Protein AF-A0A419QL67-F1 (afdb_monomer_lite)

Sequence (122 aa):
MAFFIALANFIVIQYRLLIEYIPTLEMFFQNMLMFLLLFLAVYVPLVVVIGWYDYKRFMYPQEATIAMEANPYFRKLTAKEKVVWGYMVSVLEVLEKEAEEKGLDTSKIREAKEKVQKLLKD

pLDDT: mean 82.84, std 9.75, range [61.97, 95.12]

Radius of gyration: 32.64 Å; chains: 1; bounding box: 61×20×80 Å

Foldseek 3Di:
DVVVVVVVVVLVVCCCPPQVVDVVNCVVDVDSVVSVVVCCVVVVVVCVVVVVVCCVPPVVVVVVVVVLCVDPVNPAPDPVRLVVLVVVLVVLVVVLVVCVVVVHDSPVSVVVNVVSVVNNVD

Secondary structure (DSSP, 8-state):
-HHHHHHHHHHHHHHHHHTTT-HHHHHH--SHHHHHHHHHHHHHHHHHHHHHHHIIIIIHHHHHHHHHHHSHHHHS--HHHHHHHHHHHHHHHHHHHHHHHTT---HHHHHHHHHHHHHHH-

Structure (mmCIF, N/CA/C/O backbone):
data_AF-A0A419QL67-F1
#
_entry.id   AF-A0A419QL67-F1
#
loop_
_atom_site.group_PDB
_atom_site.id
_atom_site.type_symbol
_atom_site.label_atom_id
_atom_site.label_alt_id
_atom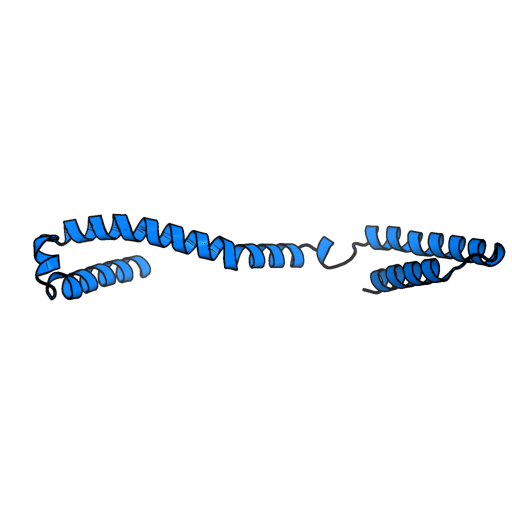_site.label_comp_id
_atom_site.label_asym_id
_atom_site.label_entity_id
_atom_site.label_seq_id
_atom_site.pdbx_PDB_ins_code
_atom_site.Cartn_x
_atom_site.Cartn_y
_atom_site.Cartn_z
_atom_site.occupancy
_atom_site.B_iso_or_equiv
_atom_site.auth_seq_id
_atom_site.auth_comp_id
_atom_site.auth_asym_id
_atom_site.auth_atom_id
_atom_site.pdbx_PDB_model_num
ATOM 1 N N . MET A 1 1 ? -0.804 -9.395 25.039 1.00 72.69 1 MET A N 1
ATOM 2 C CA . MET A 1 1 ? -1.539 -9.079 26.287 1.00 72.69 1 MET A CA 1
ATOM 3 C C . MET A 1 1 ? -2.097 -7.656 26.278 1.00 72.69 1 MET A C 1
ATOM 5 O O . MET A 1 1 ? -3.307 -7.523 26.374 1.00 72.69 1 MET A O 1
ATOM 9 N N . ALA A 1 2 ? -1.275 -6.614 26.079 1.00 87.62 2 ALA A N 1
ATOM 10 C CA . ALA A 1 2 ? -1.724 -5.210 26.120 1.00 87.62 2 ALA A CA 1
ATOM 11 C C . ALA A 1 2 ? -2.905 -4.877 25.182 1.00 87.62 2 ALA A C 1
ATOM 13 O O . ALA A 1 2 ? -3.846 -4.213 25.603 1.00 87.62 2 ALA A O 1
ATOM 14 N N . PHE A 1 3 ? -2.903 -5.400 23.950 1.00 88.31 3 PHE A N 1
ATOM 15 C CA . PHE A 1 3 ? -4.001 -5.207 22.994 1.00 88.31 3 PHE A CA 1
ATOM 16 C C . PHE A 1 3 ? -5.355 -5.702 23.527 1.00 88.31 3 PHE A C 1
ATOM 18 O O . PHE A 1 3 ? -6.335 -4.966 23.502 1.00 88.31 3 PHE A O 1
ATOM 25 N N . PHE A 1 4 ? -5.404 -6.924 24.063 1.00 87.69 4 PHE A N 1
ATOM 26 C CA . PHE A 1 4 ? -6.646 -7.507 24.580 1.00 87.69 4 PHE A CA 1
ATOM 27 C C . PHE A 1 4 ? -7.181 -6.748 25.796 1.00 87.69 4 PHE A C 1
ATOM 29 O O . PHE A 1 4 ? -8.388 -6.577 25.925 1.00 87.69 4 PHE A O 1
ATOM 36 N N . ILE A 1 5 ? -6.288 -6.243 26.653 1.00 92.00 5 ILE A N 1
ATOM 37 C CA . ILE A 1 5 ? -6.664 -5.417 27.808 1.00 92.00 5 ILE A CA 1
ATOM 38 C C . ILE A 1 5 ? -7.245 -4.076 27.340 1.00 92.00 5 ILE A C 1
ATOM 40 O O . ILE A 1 5 ? -8.288 -3.652 27.834 1.00 92.00 5 ILE A O 1
ATOM 44 N N . ALA A 1 6 ? -6.614 -3.424 26.358 1.00 91.62 6 ALA A N 1
ATOM 45 C CA . ALA A 1 6 ? -7.119 -2.179 25.784 1.00 91.62 6 ALA A CA 1
ATOM 46 C C . ALA A 1 6 ? -8.482 -2.373 25.099 1.00 91.62 6 ALA A C 1
ATOM 48 O O . ALA A 1 6 ? -9.385 -1.564 25.296 1.00 91.62 6 ALA A O 1
ATOM 49 N N . LEU A 1 7 ? -8.654 -3.472 24.357 1.00 88.44 7 LEU A N 1
ATOM 50 C CA . LEU A 1 7 ? -9.918 -3.833 23.717 1.00 88.44 7 LEU A CA 1
ATOM 51 C C . LEU A 1 7 ? -11.027 -4.061 24.754 1.00 88.44 7 LEU A C 1
ATOM 53 O O . LEU A 1 7 ? -12.120 -3.518 24.616 1.00 88.44 7 LEU A O 1
ATOM 57 N N . ALA A 1 8 ? -10.745 -4.827 25.811 1.00 89.00 8 ALA A N 1
ATOM 58 C CA . ALA A 1 8 ? -11.708 -5.079 26.878 1.00 89.00 8 ALA A CA 1
ATOM 59 C C . ALA A 1 8 ? -12.131 -3.774 27.570 1.00 89.00 8 ALA A C 1
ATOM 61 O O . ALA A 1 8 ? -13.324 -3.520 27.728 1.00 89.00 8 ALA A O 1
ATOM 62 N N . ASN A 1 9 ? -11.170 -2.906 27.904 1.00 90.25 9 ASN A N 1
ATOM 63 C CA . ASN A 1 9 ? -11.459 -1.596 28.487 1.00 90.25 9 ASN A CA 1
ATOM 64 C C . ASN A 1 9 ? -12.281 -0.711 27.544 1.00 90.25 9 ASN A C 1
ATOM 66 O O . ASN A 1 9 ? -13.231 -0.074 27.990 1.00 90.25 9 ASN A O 1
ATOM 70 N N . PHE A 1 10 ? -11.965 -0.699 26.247 1.00 90.06 10 PHE A N 1
ATOM 71 C CA . PHE A 1 10 ? -12.733 0.041 25.248 1.00 90.06 10 PHE A CA 1
ATOM 72 C C . PHE A 1 10 ? -14.197 -0.411 25.211 1.00 90.06 10 PHE A C 1
ATOM 74 O O . PHE A 1 10 ? -15.091 0.427 25.266 1.00 90.06 10 PHE A O 1
ATOM 81 N N . ILE A 1 11 ? -14.451 -1.722 25.195 1.00 88.00 11 ILE A N 1
ATOM 82 C CA . ILE A 1 11 ? -15.811 -2.277 25.203 1.00 88.00 11 ILE A CA 1
ATOM 83 C C . ILE A 1 11 ? -16.564 -1.864 26.475 1.00 88.00 11 ILE A C 1
ATOM 85 O O . ILE A 1 11 ? -17.715 -1.443 26.394 1.00 88.00 11 ILE A O 1
ATOM 89 N N . VAL A 1 12 ? -15.918 -1.944 27.643 1.00 88.00 12 VAL A N 1
ATOM 90 C CA . VAL A 1 12 ? -16.534 -1.565 28.928 1.00 88.00 12 VAL A CA 1
ATOM 91 C C . VAL A 1 12 ? -16.862 -0.070 28.974 1.00 88.00 12 VAL A C 1
ATOM 93 O O . VAL A 1 12 ? -17.950 0.305 29.409 1.00 88.00 12 VAL A O 1
ATOM 96 N N . ILE A 1 13 ? -15.949 0.782 28.503 1.00 88.31 13 ILE A N 1
ATOM 97 C CA . ILE A 1 13 ? -16.150 2.234 28.415 1.00 88.31 13 ILE A CA 1
ATOM 98 C C . ILE A 1 13 ? -17.308 2.550 27.462 1.00 88.31 13 ILE A C 1
ATOM 100 O O . ILE A 1 13 ? -18.182 3.332 27.821 1.00 88.31 13 ILE A O 1
ATOM 104 N N . GLN A 1 14 ? -17.355 1.916 26.287 1.00 86.12 14 GLN A N 1
ATOM 105 C CA . GLN A 1 14 ? -18.442 2.110 25.325 1.00 86.12 14 GLN A CA 1
ATOM 106 C C . GLN A 1 14 ? -19.787 1.657 25.886 1.00 86.12 14 GLN A C 1
ATOM 108 O O . GLN A 1 14 ? -20.774 2.364 25.738 1.00 86.12 14 GLN A O 1
ATOM 113 N N . TYR A 1 15 ? -19.829 0.528 26.590 1.00 83.69 15 TYR A N 1
ATOM 114 C CA . TYR A 1 15 ? -21.054 0.080 27.242 1.00 83.69 15 TYR A CA 1
ATOM 115 C C . TYR A 1 15 ? -21.558 1.108 28.270 1.00 83.69 15 TYR A C 1
ATOM 117 O O . TYR A 1 15 ? -22.709 1.531 28.201 1.00 83.69 15 TYR A O 1
ATOM 125 N N . ARG A 1 16 ? -20.684 1.578 29.171 1.00 82.94 16 ARG A N 1
ATOM 126 C CA . ARG A 1 16 ? -21.044 2.567 30.206 1.00 82.94 16 ARG A CA 1
ATOM 127 C C . ARG A 1 16 ? -21.405 3.945 29.651 1.00 82.94 16 ARG A C 1
ATOM 129 O O . ARG A 1 16 ? -22.258 4.622 30.195 1.00 82.94 16 ARG A O 1
ATOM 136 N N . LEU A 1 17 ? -20.758 4.409 28.587 1.00 80.62 17 LEU A N 1
ATOM 137 C CA . LEU A 1 17 ? -21.069 5.730 28.027 1.00 80.62 17 LEU A CA 1
ATOM 138 C C . LEU A 1 17 ? -22.280 5.708 27.100 1.00 80.62 17 LEU A C 1
ATOM 140 O O . LEU A 1 17 ? -23.031 6.675 27.062 1.00 80.62 17 LEU A O 1
ATOM 144 N N . LEU A 1 18 ? -22.454 4.640 26.326 1.00 72.94 18 LEU A N 1
ATOM 145 C CA . LEU A 1 18 ? -23.434 4.618 25.245 1.00 72.94 18 LEU A CA 1
ATOM 146 C C . LEU A 1 18 ? -24.787 4.052 25.688 1.00 72.94 18 LEU A C 1
ATOM 148 O O . LEU A 1 18 ? -25.809 4.485 25.170 1.00 72.94 18 LEU A O 1
ATOM 152 N N . ILE A 1 19 ? -24.805 3.097 26.623 1.00 70.94 19 ILE A N 1
ATOM 153 C CA . ILE A 1 19 ? -26.033 2.391 27.025 1.00 70.94 19 ILE A CA 1
ATOM 154 C C . ILE A 1 19 ? -26.628 3.031 28.279 1.00 70.94 19 ILE A C 1
ATOM 156 O O . ILE A 1 19 ? -27.798 3.386 28.272 1.00 70.94 19 ILE A O 1
ATOM 160 N N . GLU A 1 20 ? -25.815 3.269 29.313 1.00 67.81 20 GLU A N 1
ATOM 161 C CA . GLU A 1 20 ? -26.256 3.934 30.557 1.00 67.81 20 GLU A CA 1
ATOM 162 C C . GLU A 1 20 ? -26.684 5.400 30.333 1.00 67.81 20 GLU A C 1
ATOM 164 O O . GLU A 1 20 ? -27.428 5.951 31.139 1.00 67.81 20 GLU A O 1
ATOM 169 N N . TYR A 1 21 ? -26.237 6.049 29.249 1.00 69.81 21 TYR A N 1
ATOM 170 C CA . TYR A 1 21 ? -26.565 7.453 28.959 1.00 69.81 21 TYR A CA 1
ATOM 171 C C . TYR A 1 21 ? -27.656 7.632 27.888 1.00 69.81 21 TYR A C 1
ATOM 173 O O . TYR A 1 21 ? -28.197 8.729 27.748 1.00 69.81 21 TYR A O 1
ATOM 181 N N . ILE A 1 22 ? -27.995 6.583 27.123 1.00 77.19 22 ILE A N 1
ATOM 182 C CA . ILE A 1 22 ? -29.017 6.638 26.064 1.00 77.19 22 ILE A CA 1
ATOM 183 C C . ILE A 1 22 ? -30.149 5.645 26.394 1.00 77.19 22 ILE A C 1
ATOM 185 O O . ILE A 1 22 ? -30.036 4.460 26.065 1.00 77.19 22 ILE A O 1
ATOM 189 N N . PRO A 1 23 ? -31.285 6.115 26.956 1.00 68.81 23 PRO A N 1
ATOM 190 C CA . PRO A 1 23 ? -32.385 5.254 27.418 1.00 68.81 23 PRO A CA 1
ATOM 191 C C . PRO A 1 23 ? -32.976 4.357 26.320 1.00 68.81 23 PRO A C 1
ATOM 193 O O . PRO A 1 23 ? -33.478 3.264 26.575 1.00 68.81 23 PRO A O 1
ATOM 196 N N . THR A 1 24 ? -32.920 4.809 25.064 1.00 68.00 24 THR A N 1
ATOM 197 C CA . THR A 1 24 ? -33.379 4.045 23.899 1.00 68.00 24 THR A CA 1
ATOM 198 C C . THR A 1 24 ? -32.502 2.833 23.607 1.00 68.00 24 THR A C 1
ATOM 200 O O . THR A 1 24 ? -33.033 1.827 23.151 1.00 68.00 24 THR A O 1
ATOM 203 N N . LEU A 1 25 ? -31.190 2.890 23.858 1.00 69.31 25 LEU A N 1
ATOM 204 C CA . LEU A 1 25 ? -30.298 1.739 23.678 1.00 69.31 25 LEU A CA 1
ATOM 205 C C . LEU A 1 25 ? -30.397 0.771 24.860 1.00 69.31 25 LEU A C 1
ATOM 207 O O . LEU A 1 25 ? -30.367 -0.438 24.645 1.00 69.31 25 LEU A O 1
ATOM 211 N N . GLU A 1 26 ? -30.578 1.279 26.079 1.00 68.00 26 GLU A N 1
ATOM 212 C CA . GLU A 1 26 ? -30.776 0.470 27.291 1.00 68.00 26 GLU A CA 1
ATOM 213 C C . GLU A 1 26 ? -31.967 -0.497 27.161 1.00 68.00 26 GLU A C 1
ATOM 215 O O . GLU A 1 26 ? -31.887 -1.659 27.560 1.00 68.00 26 GLU A O 1
ATOM 220 N N . MET A 1 27 ? -33.043 -0.063 26.493 1.00 68.56 27 MET A N 1
ATOM 221 C CA . MET A 1 27 ? -34.215 -0.904 26.232 1.00 68.56 27 MET A CA 1
ATOM 222 C C . MET A 1 27 ? -33.905 -2.119 25.335 1.00 68.56 27 MET A C 1
ATOM 224 O O . MET A 1 27 ? -34.485 -3.188 25.536 1.00 68.56 27 MET A O 1
ATOM 228 N N . PHE A 1 28 ? -32.992 -1.975 24.366 1.00 69.38 28 PHE A N 1
ATOM 229 C CA . PHE A 1 28 ? -32.576 -3.054 23.456 1.00 69.38 28 PHE A CA 1
ATOM 230 C C . PHE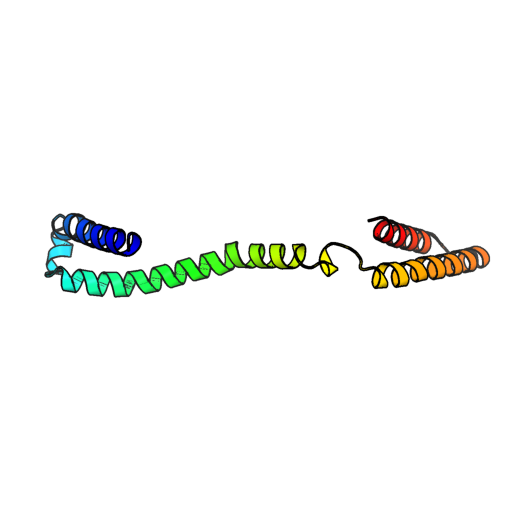 A 1 28 ? -31.425 -3.898 24.015 1.00 69.38 28 PHE A C 1
ATOM 232 O O . PHE A 1 28 ? -31.325 -5.087 23.717 1.00 69.38 28 PHE A O 1
ATOM 239 N N . PHE A 1 29 ? -30.561 -3.301 24.832 1.00 71.00 29 PHE A N 1
ATOM 240 C CA . PHE A 1 29 ? -29.366 -3.928 25.380 1.00 71.00 29 PHE A CA 1
ATOM 241 C C . PHE A 1 29 ? -29.454 -3.987 26.902 1.00 71.00 29 PHE A C 1
ATOM 243 O O . PHE A 1 29 ? -28.731 -3.310 27.625 1.00 71.00 29 PHE A O 1
ATOM 250 N N . GLN A 1 30 ? -30.330 -4.866 27.380 1.00 73.19 30 GLN A N 1
ATOM 251 C CA . GLN A 1 30 ? -30.613 -5.047 28.807 1.00 73.19 30 GLN A CA 1
ATOM 252 C C . GLN A 1 30 ? -29.434 -5.639 29.599 1.00 73.19 30 GLN A C 1
ATOM 254 O O . GLN A 1 30 ? -29.448 -5.643 30.825 1.00 73.19 30 GLN A O 1
ATOM 259 N N . ASN A 1 31 ? -28.428 -6.196 28.911 1.00 79.38 31 ASN A N 1
ATOM 260 C CA . ASN A 1 31 ? -27.290 -6.870 29.528 1.00 79.38 31 ASN A CA 1
ATOM 261 C C . ASN A 1 31 ? -25.980 -6.598 28.781 1.00 79.38 31 ASN A C 1
ATOM 263 O O . ASN A 1 31 ? -25.915 -6.698 27.552 1.00 79.38 31 ASN A O 1
ATOM 267 N N . MET A 1 32 ? -24.898 -6.408 29.543 1.00 81.38 32 MET A N 1
ATOM 268 C CA . MET A 1 32 ? -23.538 -6.209 29.021 1.00 81.38 32 MET A CA 1
ATOM 269 C C . MET A 1 32 ? -23.085 -7.341 28.092 1.00 81.38 32 MET A C 1
ATOM 271 O O . MET A 1 32 ? -22.447 -7.094 27.072 1.00 81.38 32 MET A O 1
ATOM 275 N N . LEU A 1 33 ? -23.447 -8.588 28.409 1.00 85.00 33 LEU A N 1
ATOM 276 C CA . LEU A 1 33 ? -23.123 -9.744 27.569 1.00 85.00 33 LEU A CA 1
ATOM 277 C C . LEU A 1 33 ? -23.822 -9.692 26.205 1.00 85.00 33 LEU A C 1
ATOM 279 O O . LEU A 1 33 ? -23.222 -10.052 25.197 1.00 85.00 33 LEU A O 1
ATOM 283 N N . MET A 1 34 ? -25.067 -9.216 26.157 1.00 84.62 34 MET A N 1
ATOM 284 C CA . MET A 1 34 ? -25.821 -9.108 24.907 1.00 84.62 34 MET A CA 1
ATOM 285 C C . MET A 1 34 ? -25.243 -8.001 24.016 1.00 84.62 34 MET A C 1
ATOM 287 O O . MET A 1 34 ? -25.069 -8.211 22.816 1.00 84.62 34 MET A O 1
ATOM 291 N N . PHE A 1 35 ? -24.845 -6.872 24.615 1.00 84.88 35 PHE A N 1
ATOM 292 C CA . PHE A 1 35 ? -24.084 -5.831 23.923 1.00 84.88 35 PHE A CA 1
ATOM 293 C C . PHE A 1 35 ? -22.755 -6.360 23.380 1.00 84.88 35 PHE A C 1
ATOM 295 O O . PHE A 1 35 ? -22.462 -6.154 22.208 1.00 84.88 35 PHE A O 1
ATOM 302 N N . LEU A 1 36 ? -21.975 -7.079 24.193 1.00 87.12 36 LEU A N 1
ATOM 303 C CA . LEU A 1 36 ? -20.684 -7.633 23.779 1.00 87.12 36 LEU A CA 1
ATOM 304 C C . LEU A 1 36 ? -20.822 -8.537 22.546 1.00 87.12 36 LEU A C 1
ATOM 306 O O . LEU A 1 36 ? -20.057 -8.395 21.593 1.00 87.12 36 LEU A O 1
ATOM 310 N N . LEU A 1 37 ? -21.793 -9.453 22.556 1.00 89.31 37 LEU A N 1
ATOM 311 C CA . LEU A 1 37 ? -22.014 -10.386 21.450 1.00 89.31 37 LEU A CA 1
ATOM 312 C C . LEU A 1 37 ? -22.409 -9.659 20.160 1.00 89.31 37 LEU A C 1
ATOM 314 O O . LEU A 1 37 ? -21.834 -9.932 19.108 1.00 89.31 37 LEU A O 1
ATOM 318 N N . LEU A 1 38 ? -23.342 -8.705 20.239 1.00 88.25 38 LEU A N 1
ATOM 319 C CA . LEU A 1 38 ? -23.766 -7.907 19.085 1.00 88.25 38 LEU A CA 1
ATOM 320 C C . LEU A 1 38 ? -22.654 -6.986 18.579 1.00 88.25 38 LEU A C 1
ATOM 322 O O . LEU A 1 38 ? -22.430 -6.895 17.373 1.00 88.25 38 LEU A O 1
ATOM 326 N N . PHE A 1 39 ? -21.919 -6.352 19.491 1.00 86.75 39 PHE A N 1
ATOM 327 C CA . PHE A 1 39 ? -20.766 -5.530 19.158 1.00 86.75 39 PHE A CA 1
ATOM 328 C C . PHE A 1 39 ? -19.734 -6.348 18.388 1.00 86.75 39 PHE A C 1
ATOM 330 O O . PHE A 1 39 ? -19.335 -5.934 17.309 1.00 86.75 39 PHE A O 1
ATOM 337 N N . LEU A 1 40 ? -19.345 -7.530 18.875 1.00 90.50 40 LEU A N 1
ATOM 338 C CA . LEU A 1 40 ? -18.392 -8.392 18.171 1.00 90.50 40 LEU A CA 1
ATOM 339 C C . LEU A 1 40 ? -18.931 -8.861 16.814 1.00 90.50 40 LEU A C 1
ATOM 341 O O . LEU A 1 40 ? -18.188 -8.846 15.832 1.00 90.50 40 LEU A O 1
ATOM 345 N N . ALA A 1 41 ? -20.215 -9.219 16.742 1.00 91.75 41 ALA A N 1
ATOM 346 C CA . ALA A 1 41 ? -20.854 -9.656 15.504 1.00 91.75 41 ALA A CA 1
ATOM 347 C C . ALA A 1 41 ? -20.853 -8.577 14.409 1.00 91.75 41 ALA A C 1
ATOM 349 O O . ALA A 1 41 ? -20.807 -8.922 13.235 1.00 91.75 41 ALA A O 1
ATOM 350 N N . VAL A 1 42 ? -20.876 -7.290 14.770 1.00 91.56 42 VAL A N 1
ATOM 351 C CA . VAL A 1 42 ? -20.842 -6.165 13.816 1.00 91.56 42 VAL A CA 1
ATOM 352 C C . VAL A 1 42 ? -19.421 -5.639 13.601 1.00 91.56 42 VAL A C 1
ATOM 354 O O . VAL A 1 42 ? -19.017 -5.350 12.474 1.00 91.56 42 VAL A O 1
ATOM 357 N N . TYR A 1 43 ? -18.640 -5.546 14.674 1.00 88.62 43 TYR A N 1
ATOM 358 C CA . TYR A 1 43 ? -17.282 -5.016 14.664 1.00 88.62 43 TYR A CA 1
ATOM 359 C C . TYR A 1 43 ? -16.338 -5.893 13.841 1.00 88.62 43 TYR A C 1
ATOM 361 O O . TYR A 1 43 ? -15.574 -5.365 13.037 1.00 88.62 43 TYR A O 1
ATOM 369 N N . VAL A 1 44 ? -16.414 -7.223 13.977 1.00 92.69 44 VAL A N 1
ATOM 370 C CA . VAL A 1 44 ? -15.531 -8.136 13.233 1.00 92.69 44 VAL A CA 1
ATOM 371 C C . VAL A 1 44 ? -15.737 -8.014 11.715 1.00 92.69 44 VAL A C 1
ATOM 373 O O . VAL A 1 44 ? -14.750 -7.755 11.024 1.00 92.69 44 VAL A O 1
ATOM 376 N N . PRO A 1 45 ? -16.964 -8.106 11.159 1.00 95.06 45 PRO A N 1
ATOM 377 C CA . PRO A 1 45 ? -17.179 -7.888 9.729 1.00 95.06 45 PRO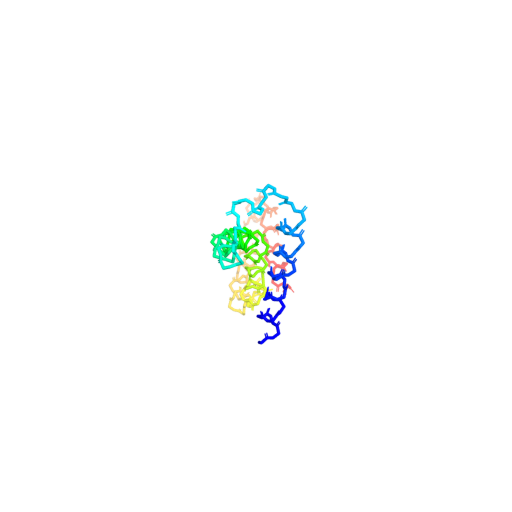 A CA 1
ATOM 378 C C . PRO A 1 45 ? -16.732 -6.507 9.249 1.00 95.06 45 PRO A C 1
ATOM 380 O O . PRO A 1 45 ? -16.106 -6.408 8.197 1.00 95.06 45 PRO A O 1
ATOM 383 N N . LEU A 1 46 ? -17.003 -5.447 10.020 1.00 95.12 46 LEU A N 1
ATOM 384 C CA . LEU A 1 46 ? -16.574 -4.091 9.667 1.00 95.12 46 LEU A CA 1
ATOM 385 C C . LEU A 1 46 ? -15.054 -3.988 9.551 1.00 95.12 46 LEU A C 1
ATOM 387 O O . LEU A 1 46 ? -14.551 -3.478 8.551 1.00 95.12 46 LEU A O 1
ATOM 391 N N . VAL A 1 47 ? -14.321 -4.502 10.540 1.00 92.44 47 VAL A N 1
ATOM 392 C CA . VAL A 1 47 ? -12.854 -4.490 10.523 1.00 92.44 47 VAL A CA 1
ATOM 393 C C . VAL A 1 47 ? -12.314 -5.320 9.360 1.00 92.44 47 VAL A C 1
ATOM 395 O O . VAL A 1 47 ? -11.364 -4.891 8.714 1.00 92.44 47 VAL A O 1
ATOM 398 N N . VAL A 1 48 ? -12.931 -6.460 9.033 1.00 94.00 48 VAL A N 1
ATOM 399 C CA . VAL A 1 48 ? -12.534 -7.274 7.870 1.00 94.00 48 VAL A CA 1
ATOM 400 C C . VAL A 1 48 ? -12.735 -6.510 6.560 1.00 94.00 48 VAL A C 1
ATOM 402 O O . VAL A 1 48 ? -11.840 -6.508 5.719 1.00 94.00 48 VAL A O 1
ATOM 405 N N . VAL A 1 49 ? -13.870 -5.830 6.380 1.00 94.88 49 VAL A N 1
ATOM 406 C CA . VAL A 1 49 ? -14.153 -5.059 5.157 1.00 94.88 49 VAL A CA 1
ATOM 407 C C . VAL A 1 49 ? -13.205 -3.871 5.019 1.00 94.88 49 VAL A C 1
ATOM 409 O O . VAL A 1 49 ? -12.633 -3.663 3.949 1.00 94.88 49 VAL A O 1
ATOM 412 N N . ILE A 1 50 ? -13.010 -3.110 6.098 1.00 92.12 50 ILE A N 1
ATOM 413 C CA . ILE A 1 50 ? -12.098 -1.961 6.113 1.00 92.12 50 ILE A CA 1
ATOM 414 C C . ILE A 1 50 ? -10.662 -2.432 5.876 1.00 92.12 50 ILE A C 1
ATOM 416 O O . ILE A 1 50 ? -9.970 -1.870 5.033 1.00 92.12 50 ILE A O 1
ATOM 420 N N . GLY A 1 51 ? -10.238 -3.498 6.557 1.00 89.06 51 GLY A N 1
ATOM 421 C CA . GLY A 1 51 ? -8.911 -4.084 6.394 1.00 89.06 51 GLY A CA 1
ATOM 422 C C . GLY A 1 51 ? -8.677 -4.612 4.981 1.00 89.06 51 GLY A C 1
ATOM 423 O O . GLY A 1 51 ? -7.616 -4.387 4.413 1.00 89.06 51 GLY A O 1
ATOM 424 N N . TRP A 1 52 ? -9.675 -5.249 4.365 1.00 89.88 52 TRP A N 1
ATOM 425 C CA . TRP A 1 52 ? -9.585 -5.692 2.973 1.00 89.88 52 TRP A CA 1
ATOM 426 C C . TRP A 1 52 ? -9.476 -4.516 1.997 1.00 89.88 52 TRP A C 1
ATOM 428 O O . TRP A 1 52 ? -8.677 -4.556 1.059 1.00 89.88 52 TRP A O 1
ATOM 438 N N . TYR A 1 53 ? -10.261 -3.460 2.220 1.00 89.50 53 TYR A N 1
ATOM 439 C CA . TYR A 1 53 ? -10.211 -2.254 1.402 1.00 89.50 53 TYR A CA 1
ATOM 440 C C . TYR A 1 53 ? -8.847 -1.558 1.500 1.00 89.50 53 TYR A C 1
ATOM 442 O O . TYR A 1 53 ? -8.257 -1.208 0.476 1.00 89.50 53 TYR A O 1
ATOM 450 N N . ASP A 1 54 ? -8.331 -1.407 2.720 1.00 86.50 54 ASP A N 1
ATOM 451 C CA . ASP A 1 54 ? -7.025 -0.811 2.994 1.00 86.50 54 ASP A CA 1
ATOM 452 C C . ASP A 1 54 ? -5.886 -1.651 2.398 1.00 86.50 54 ASP A C 1
ATOM 454 O O . ASP A 1 54 ? -5.040 -1.134 1.664 1.00 86.50 54 ASP A O 1
ATOM 458 N N . TYR A 1 55 ? -5.938 -2.973 2.588 1.00 81.38 55 TYR A N 1
ATOM 459 C CA . TYR A 1 55 ? -4.979 -3.913 2.013 1.00 81.38 55 TYR A CA 1
ATOM 460 C C . TYR A 1 55 ? -4.913 -3.796 0.488 1.00 81.38 55 TYR A C 1
ATOM 462 O O . TYR A 1 55 ? -3.833 -3.665 -0.093 1.00 81.38 55 TYR A O 1
ATOM 470 N N . LYS A 1 56 ? -6.077 -3.780 -0.173 1.00 77.56 56 LYS A N 1
ATOM 471 C CA . LYS A 1 56 ? -6.158 -3.697 -1.633 1.00 77.56 56 LYS A CA 1
ATOM 472 C C . LYS A 1 56 ? -5.669 -2.353 -2.172 1.00 77.56 56 LYS A C 1
ATOM 474 O O . LYS A 1 56 ? -5.093 -2.314 -3.258 1.00 77.56 56 LYS A O 1
ATOM 479 N N . ARG A 1 57 ? -5.926 -1.255 -1.457 1.00 74.19 57 ARG A N 1
ATOM 480 C CA . ARG A 1 57 ? -5.637 0.099 -1.945 1.00 74.19 57 ARG A CA 1
ATOM 481 C C . ARG A 1 57 ? -4.230 0.583 -1.603 1.00 74.19 57 ARG A C 1
ATOM 483 O O . ARG A 1 57 ? -3.648 1.297 -2.415 1.00 74.19 57 ARG A O 1
ATOM 490 N N . PHE A 1 58 ? -3.689 0.215 -0.444 1.00 68.38 58 PHE A N 1
ATOM 491 C CA . PHE A 1 58 ? -2.457 0.810 0.078 1.00 68.38 58 PHE A CA 1
ATOM 492 C C . PHE A 1 58 ? -1.315 -0.185 0.262 1.00 68.38 58 PHE A C 1
ATOM 494 O O . PHE A 1 58 ? -0.184 0.149 -0.089 1.00 68.38 58 PHE A O 1
ATOM 501 N N . MET A 1 59 ? -1.576 -1.389 0.777 1.00 68.50 59 MET A N 1
ATOM 502 C CA . MET A 1 59 ? -0.510 -2.373 1.026 1.00 68.50 59 MET A CA 1
ATOM 503 C C . MET A 1 59 ? -0.086 -3.087 -0.257 1.00 68.50 59 MET A C 1
ATOM 505 O O . MET A 1 59 ? 1.096 -3.101 -0.581 1.00 68.50 59 MET A O 1
ATOM 509 N N . TYR A 1 60 ? -1.040 -3.601 -1.038 1.00 68.62 60 TYR A N 1
ATOM 510 C CA . TYR A 1 60 ? -0.748 -4.369 -2.252 1.00 68.62 60 TYR A CA 1
ATOM 511 C C . TYR A 1 60 ? 0.165 -3.650 -3.272 1.00 68.62 60 TYR A C 1
ATOM 513 O O . TYR A 1 60 ? 1.156 -4.247 -3.695 1.00 68.62 60 TYR A O 1
ATOM 521 N N . PRO A 1 61 ? -0.080 -2.381 -3.668 1.00 69.31 61 PRO A N 1
ATOM 522 C CA . PRO A 1 61 ? 0.812 -1.694 -4.605 1.00 69.31 61 PRO A CA 1
ATOM 523 C C . PRO A 1 61 ? 2.193 -1.402 -4.005 1.00 69.31 61 PRO A C 1
ATOM 525 O O . PRO A 1 61 ? 3.186 -1.422 -4.732 1.00 69.31 61 PRO A O 1
ATOM 528 N N . GLN A 1 62 ? 2.282 -1.160 -2.695 1.00 69.94 62 GLN A N 1
ATOM 529 C CA . GLN A 1 62 ? 3.560 -0.907 -2.030 1.00 69.94 62 GLN A CA 1
ATOM 530 C C . GLN A 1 62 ? 4.391 -2.181 -1.909 1.00 69.94 62 GLN A C 1
ATOM 532 O O . GLN A 1 62 ? 5.565 -2.166 -2.260 1.00 69.94 62 GLN A O 1
ATOM 537 N N . GLU A 1 63 ? 3.789 -3.296 -1.499 1.00 72.00 63 GLU A N 1
ATOM 538 C CA . GLU A 1 63 ? 4.466 -4.594 -1.448 1.00 72.00 63 GLU A CA 1
ATOM 539 C C . GLU A 1 63 ? 4.907 -5.052 -2.839 1.00 72.00 63 GLU A C 1
ATOM 541 O O . GLU A 1 63 ? 6.031 -5.523 -2.994 1.00 72.00 63 GLU A O 1
ATOM 546 N N . ALA A 1 64 ? 4.073 -4.854 -3.865 1.00 68.62 64 ALA A N 1
ATOM 547 C CA . ALA A 1 64 ? 4.448 -5.128 -5.248 1.00 68.62 64 ALA A CA 1
ATOM 548 C C . ALA A 1 64 ? 5.639 -4.267 -5.697 1.00 68.62 64 ALA A C 1
ATOM 550 O O . ALA A 1 64 ? 6.578 -4.788 -6.293 1.00 68.62 64 ALA A O 1
ATOM 551 N N . THR A 1 65 ? 5.642 -2.974 -5.362 1.00 66.88 65 THR A N 1
ATOM 552 C CA . THR A 1 65 ? 6.759 -2.072 -5.684 1.00 66.88 65 THR A CA 1
ATOM 553 C C . THR A 1 65 ? 8.036 -2.486 -4.954 1.00 66.88 65 THR A C 1
ATOM 555 O O . THR A 1 65 ? 9.077 -2.621 -5.585 1.00 66.88 65 THR A O 1
ATOM 558 N N . ILE A 1 66 ? 7.958 -2.793 -3.656 1.00 71.19 66 ILE A N 1
ATOM 559 C CA . ILE A 1 66 ? 9.094 -3.286 -2.864 1.00 71.19 66 ILE A CA 1
ATOM 560 C C . ILE A 1 66 ? 9.609 -4.613 -3.430 1.00 71.19 66 ILE A C 1
ATOM 562 O O . ILE A 1 66 ? 10.815 -4.797 -3.557 1.00 71.19 66 ILE A O 1
ATOM 566 N N . ALA A 1 67 ? 8.723 -5.534 -3.810 1.00 69.56 67 ALA A N 1
ATOM 567 C CA . ALA A 1 67 ? 9.105 -6.808 -4.411 1.00 69.56 67 ALA A CA 1
ATOM 568 C C . ALA A 1 67 ? 9.787 -6.620 -5.777 1.00 69.56 67 ALA A C 1
ATOM 570 O O . ALA A 1 67 ? 10.755 -7.319 -6.085 1.00 69.56 67 ALA A O 1
ATOM 571 N N . MET A 1 68 ? 9.327 -5.655 -6.578 1.00 63.31 68 MET A N 1
ATOM 572 C CA . MET A 1 68 ? 9.978 -5.274 -7.832 1.00 63.31 68 MET A CA 1
ATOM 573 C C . MET A 1 68 ? 11.343 -4.616 -7.585 1.00 63.31 68 MET A C 1
ATOM 575 O O . MET A 1 68 ? 12.313 -4.984 -8.238 1.00 63.31 68 MET A O 1
ATOM 579 N N . GLU A 1 69 ? 11.466 -3.713 -6.613 1.00 67.25 69 GLU A N 1
ATOM 580 C CA . GLU A 1 69 ? 12.734 -3.053 -6.263 1.00 67.25 69 GLU A CA 1
ATOM 581 C C . GLU A 1 69 ? 13.753 -3.985 -5.590 1.00 67.25 69 GLU A C 1
ATOM 583 O O . GLU A 1 69 ? 14.968 -3.792 -5.722 1.00 67.25 69 GLU A O 1
ATOM 588 N N . ALA A 1 70 ? 13.278 -4.984 -4.848 1.00 69.38 70 ALA A N 1
ATOM 589 C CA . ALA A 1 70 ? 14.109 -5.989 -4.199 1.00 69.38 70 ALA A CA 1
ATOM 590 C C . ALA A 1 70 ? 14.635 -7.029 -5.193 1.00 69.38 70 ALA A C 1
ATOM 592 O O . ALA A 1 70 ? 15.679 -7.637 -4.950 1.00 69.38 70 ALA A O 1
ATOM 593 N N . ASN A 1 71 ? 13.940 -7.240 -6.314 1.00 68.62 71 ASN A N 1
ATOM 594 C CA . ASN A 1 71 ? 14.364 -8.201 -7.313 1.00 68.62 71 ASN A CA 1
ATOM 595 C C . ASN A 1 71 ? 15.471 -7.601 -8.209 1.00 68.62 71 ASN A C 1
ATOM 597 O O . ASN A 1 71 ? 15.222 -6.656 -8.965 1.00 68.62 71 ASN A O 1
ATOM 601 N N . PRO A 1 72 ? 16.693 -8.167 -8.187 1.00 63.69 72 PRO A N 1
ATOM 602 C CA . PRO A 1 72 ? 17.816 -7.646 -8.957 1.00 63.69 72 PRO A CA 1
ATOM 603 C C . PRO A 1 72 ? 17.563 -7.622 -10.471 1.00 63.69 72 PRO A C 1
ATOM 605 O O . PRO A 1 72 ? 18.137 -6.761 -11.130 1.00 63.69 72 PRO A O 1
ATOM 608 N N . TYR A 1 73 ? 16.677 -8.477 -11.006 1.00 63.22 73 TYR A N 1
ATOM 609 C CA . TYR A 1 73 ? 16.295 -8.467 -12.428 1.00 63.22 73 TYR A CA 1
ATOM 610 C C . TYR A 1 73 ? 15.591 -7.177 -12.862 1.00 63.22 73 TYR A C 1
ATOM 612 O O . TYR A 1 73 ? 15.788 -6.717 -13.980 1.00 63.22 73 TYR A O 1
ATOM 620 N N . PHE A 1 74 ? 14.766 -6.586 -11.995 1.00 64.94 74 PHE A N 1
ATOM 621 C CA . PHE A 1 74 ? 14.017 -5.372 -12.335 1.00 64.94 74 PHE A CA 1
ATOM 622 C C . PHE A 1 74 ? 14.792 -4.095 -12.001 1.00 64.94 74 PHE A C 1
ATOM 624 O O . PHE A 1 74 ? 14.464 -3.026 -12.510 1.00 64.94 74 PHE A O 1
ATOM 631 N N . ARG A 1 75 ? 15.832 -4.196 -11.162 1.00 65.06 75 ARG A N 1
ATOM 632 C CA . ARG A 1 75 ? 16.620 -3.049 -10.699 1.00 65.06 75 ARG A CA 1
ATOM 633 C C . ARG A 1 75 ? 17.832 -2.740 -11.573 1.00 65.06 75 ARG A C 1
ATOM 635 O O . ARG A 1 75 ? 18.196 -1.573 -11.692 1.00 65.06 75 ARG A O 1
ATOM 642 N N . LYS A 1 76 ? 18.499 -3.758 -12.127 1.00 69.44 76 LYS A N 1
ATOM 643 C CA . LYS A 1 76 ? 19.672 -3.601 -13.001 1.00 69.44 76 LYS A CA 1
ATOM 644 C C . LYS A 1 76 ? 19.695 -4.707 -14.045 1.00 69.44 76 LYS A C 1
ATOM 646 O O . LYS A 1 76 ? 19.396 -5.852 -13.727 1.00 69.44 76 LYS A O 1
ATOM 651 N N . LEU A 1 77 ? 20.150 -4.383 -15.255 1.00 72.81 77 LEU A N 1
ATOM 652 C CA . LEU A 1 77 ? 20.450 -5.403 -16.259 1.00 72.81 77 LEU A CA 1
ATOM 653 C C . LEU A 1 77 ? 21.470 -6.390 -15.689 1.00 72.81 77 LEU A C 1
ATOM 655 O O . LEU A 1 77 ? 22.564 -6.010 -15.253 1.00 72.81 77 LEU A O 1
ATOM 659 N N . THR A 1 78 ? 21.116 -7.666 -15.712 1.00 78.19 78 THR A N 1
ATOM 660 C CA . THR A 1 78 ? 22.013 -8.750 -15.328 1.00 78.19 78 THR A CA 1
ATOM 661 C C . THR A 1 78 ? 23.177 -8.858 -16.317 1.00 78.19 78 THR A C 1
ATOM 663 O O . THR A 1 78 ? 23.100 -8.411 -17.462 1.00 78.19 78 THR A O 1
ATOM 666 N N . ALA A 1 79 ? 24.279 -9.496 -15.908 1.00 78.94 79 ALA A N 1
ATOM 667 C CA . ALA A 1 79 ? 25.453 -9.659 -16.773 1.00 78.94 79 ALA A CA 1
ATOM 668 C C . ALA A 1 79 ? 25.120 -10.345 -18.114 1.00 78.94 79 ALA A C 1
ATOM 670 O O . ALA A 1 79 ? 25.660 -9.969 -19.150 1.00 78.94 79 ALA A O 1
ATOM 671 N N . LYS A 1 80 ? 24.189 -11.311 -18.109 1.00 81.12 80 LYS A N 1
ATOM 672 C CA . LYS A 1 80 ? 23.726 -11.993 -19.327 1.00 81.12 80 LYS A CA 1
ATOM 673 C C . LYS A 1 80 ? 22.956 -11.047 -20.248 1.00 81.12 80 LYS A C 1
ATOM 675 O O . LYS A 1 80 ? 23.193 -11.045 -21.451 1.00 81.12 80 LYS A O 1
ATOM 680 N N . GLU A 1 81 ? 22.081 -10.216 -19.690 1.00 81.56 81 GLU A N 1
ATOM 681 C CA . GLU A 1 81 ? 21.321 -9.229 -20.462 1.00 81.56 81 GLU A CA 1
ATOM 682 C C . GLU A 1 8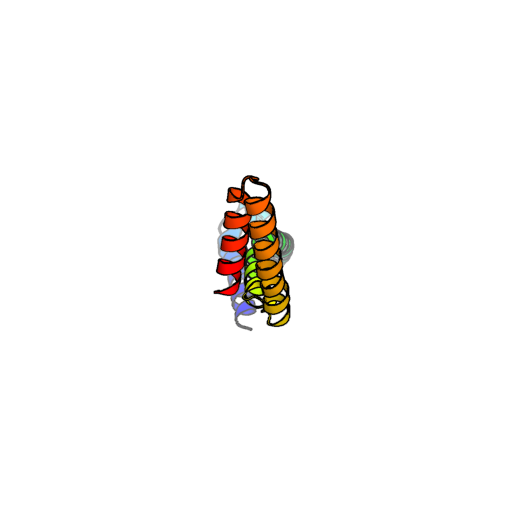1 ? 22.236 -8.146 -21.035 1.00 81.56 81 GLU A C 1
ATOM 684 O O . GLU A 1 81 ? 22.084 -7.797 -22.201 1.00 81.56 81 GLU A O 1
ATOM 689 N N . LYS A 1 82 ? 23.240 -7.674 -20.281 1.00 84.12 82 LYS A N 1
ATOM 690 C CA . LYS A 1 82 ? 24.241 -6.724 -20.800 1.00 84.12 82 LYS A CA 1
ATOM 691 C C . LYS A 1 82 ? 25.004 -7.287 -22.002 1.00 84.12 82 LYS A C 1
ATOM 693 O O . LYS A 1 82 ? 25.253 -6.557 -22.955 1.00 84.12 82 LYS A O 1
ATOM 698 N N . VAL A 1 83 ? 25.325 -8.582 -21.996 1.00 86.56 83 VAL A N 1
ATOM 699 C CA . VAL A 1 83 ? 25.958 -9.252 -23.144 1.00 86.56 83 VAL A CA 1
ATOM 700 C C . VAL A 1 83 ? 25.012 -9.299 -24.349 1.00 86.56 83 VAL A C 1
ATOM 702 O O . VAL A 1 83 ? 25.407 -8.914 -25.447 1.00 86.56 83 VAL A O 1
ATOM 705 N N . VAL A 1 84 ? 23.754 -9.710 -24.157 1.00 88.50 84 VAL A N 1
ATOM 706 C CA . VAL A 1 84 ? 22.754 -9.795 -25.242 1.00 88.50 84 VAL A CA 1
ATOM 707 C C . VAL A 1 84 ? 22.464 -8.420 -25.852 1.00 88.50 84 VAL A C 1
ATOM 709 O O . VAL A 1 84 ? 22.499 -8.261 -27.072 1.00 88.50 84 VAL A O 1
ATOM 712 N N . TRP A 1 85 ? 22.233 -7.405 -25.020 1.00 87.19 85 TRP A N 1
ATOM 713 C CA . TRP A 1 85 ? 22.017 -6.033 -25.479 1.00 87.19 85 TRP A CA 1
ATOM 714 C C . TRP A 1 85 ? 23.280 -5.416 -26.091 1.00 87.19 85 TRP A C 1
ATOM 716 O O . TRP A 1 85 ? 23.178 -4.632 -27.031 1.00 87.19 85 TRP A O 1
ATOM 726 N N . GLY A 1 86 ? 24.470 -5.816 -25.635 1.00 89.50 86 GLY A N 1
ATOM 727 C CA . GLY A 1 86 ? 25.741 -5.463 -26.269 1.00 89.50 86 GLY A CA 1
ATOM 728 C C . GLY A 1 86 ? 25.831 -5.960 -27.713 1.00 89.50 86 GLY A C 1
ATOM 729 O O . GLY A 1 86 ? 26.146 -5.177 -28.607 1.00 89.50 86 GLY A O 1
ATOM 730 N N . TYR A 1 87 ? 25.458 -7.219 -27.971 1.00 90.75 87 TYR A N 1
ATOM 731 C CA . TYR A 1 87 ? 25.376 -7.740 -29.341 1.00 90.75 87 TYR A CA 1
ATOM 732 C C . TYR A 1 87 ? 24.362 -6.978 -30.202 1.00 90.75 87 TYR A C 1
ATOM 734 O O . TYR A 1 87 ? 24.613 -6.763 -31.387 1.00 90.75 87 TYR A O 1
ATOM 742 N N . MET A 1 88 ? 23.252 -6.514 -29.619 1.00 90.75 88 MET A N 1
ATOM 743 C CA . MET A 1 88 ? 22.265 -5.702 -30.339 1.00 90.75 88 MET A CA 1
ATOM 744 C C . MET A 1 88 ? 22.869 -4.394 -30.872 1.00 90.75 88 MET A C 1
ATOM 746 O O . MET A 1 88 ? 22.555 -3.992 -31.988 1.00 90.75 88 MET A O 1
ATOM 750 N N . VAL A 1 89 ? 23.781 -3.754 -30.129 1.00 92.25 89 VAL A N 1
ATOM 751 C CA . VAL A 1 89 ? 24.502 -2.560 -30.611 1.00 92.25 89 VAL A CA 1
ATOM 752 C C . VAL A 1 89 ? 25.351 -2.891 -31.836 1.00 92.25 89 VAL A C 1
ATOM 754 O O . VAL A 1 89 ? 25.330 -2.135 -32.803 1.00 92.25 89 VAL A O 1
ATOM 757 N N . SER A 1 90 ? 26.053 -4.027 -31.824 1.00 90.81 90 SER A N 1
ATOM 758 C CA . SER A 1 90 ? 26.851 -4.477 -32.971 1.00 90.81 90 SER A CA 1
ATOM 759 C C . SER A 1 90 ? 25.982 -4.764 -34.196 1.00 90.81 90 SER A C 1
ATOM 761 O O . SER A 1 90 ? 26.343 -4.377 -35.304 1.00 90.81 90 SER A O 1
ATOM 763 N N . VAL A 1 91 ? 24.812 -5.385 -34.007 1.00 93.88 91 VAL A N 1
ATOM 764 C CA . VAL A 1 91 ? 23.842 -5.613 -35.091 1.00 93.88 91 VAL A CA 1
ATOM 765 C C . VAL A 1 91 ? 23.341 -4.285 -35.657 1.00 93.88 91 VAL A C 1
ATOM 767 O O . VAL A 1 91 ? 23.359 -4.095 -36.870 1.00 93.88 91 VAL A O 1
ATOM 770 N N . LEU A 1 92 ? 22.944 -3.343 -34.797 1.00 93.19 92 LEU A N 1
ATOM 771 C CA . LEU A 1 92 ? 22.482 -2.018 -35.220 1.00 93.19 92 LEU A CA 1
ATOM 772 C C . LEU A 1 92 ? 23.575 -1.227 -35.945 1.00 93.19 92 LEU A C 1
ATOM 774 O O . LEU A 1 92 ? 23.266 -0.512 -36.887 1.00 93.19 92 LEU A O 1
ATOM 778 N N . GLU A 1 93 ? 24.842 -1.375 -35.557 1.00 92.50 93 GLU A N 1
ATOM 779 C CA . GLU A 1 93 ? 25.966 -0.732 -36.241 1.00 92.50 93 GLU A CA 1
ATOM 780 C C . GLU A 1 93 ? 26.198 -1.290 -37.652 1.00 92.50 93 GLU A C 1
ATOM 782 O O . GLU A 1 93 ? 26.456 -0.524 -38.578 1.00 92.50 93 GLU A O 1
ATOM 787 N N . VAL A 1 94 ? 26.088 -2.607 -37.836 1.00 93.38 94 VAL A N 1
ATOM 788 C CA . VAL A 1 94 ? 26.175 -3.222 -39.171 1.00 93.38 94 VAL A CA 1
ATOM 789 C C . VAL A 1 94 ? 24.988 -2.794 -40.035 1.00 93.38 94 VAL A C 1
ATOM 791 O O . VAL A 1 94 ? 25.175 -2.431 -41.193 1.00 93.38 94 VAL A O 1
ATOM 794 N N . LEU A 1 95 ? 23.778 -2.772 -39.466 1.00 92.50 95 LEU A N 1
ATOM 795 C CA . LEU A 1 95 ? 22.578 -2.302 -40.163 1.00 92.50 95 LEU A CA 1
ATOM 796 C C . LEU A 1 95 ? 22.662 -0.818 -40.536 1.00 92.50 95 LEU A C 1
ATOM 798 O O . LEU A 1 95 ? 22.198 -0.445 -41.607 1.00 92.50 95 LEU A O 1
ATOM 802 N N . GLU A 1 96 ? 23.249 0.018 -39.677 1.00 92.62 96 GLU A N 1
ATOM 803 C CA . GLU A 1 96 ? 23.489 1.437 -39.953 1.00 92.62 96 GLU A CA 1
ATOM 804 C C . GLU A 1 96 ? 24.420 1.602 -41.159 1.00 92.62 96 GLU A C 1
ATOM 806 O O . GLU A 1 96 ? 24.057 2.299 -42.100 1.00 92.62 96 GLU A O 1
ATOM 811 N N . LYS A 1 97 ? 25.559 0.893 -41.181 1.00 92.56 97 LYS A N 1
ATOM 812 C CA . LYS A 1 97 ? 26.520 0.929 -42.300 1.00 92.56 97 LYS A CA 1
ATOM 813 C C . LYS A 1 97 ? 25.887 0.481 -43.622 1.00 92.56 97 LYS A C 1
ATOM 815 O O . LYS A 1 97 ? 26.003 1.171 -44.626 1.00 92.56 97 LYS A O 1
ATOM 820 N N . GLU A 1 98 ? 25.151 -0.628 -43.607 1.00 92.69 98 GLU A N 1
ATOM 821 C CA . GLU A 1 98 ? 24.429 -1.141 -44.782 1.00 92.69 98 GLU A CA 1
ATOM 822 C C . GLU A 1 98 ? 23.330 -0.187 -45.274 1.00 92.69 98 GLU A C 1
ATOM 824 O O . GLU A 1 98 ? 23.086 -0.069 -46.476 1.00 92.69 98 GLU A O 1
ATOM 829 N N . ALA A 1 99 ? 22.630 0.478 -44.353 1.00 91.31 99 ALA A N 1
ATOM 830 C CA . ALA A 1 99 ? 21.609 1.458 -44.695 1.00 91.31 99 ALA A CA 1
ATOM 831 C C . ALA A 1 99 ? 22.230 2.727 -45.300 1.00 91.31 99 ALA A C 1
ATOM 833 O O . ALA A 1 99 ? 21.708 3.224 -46.297 1.00 91.31 99 ALA A O 1
ATOM 834 N N . GLU A 1 100 ? 23.359 3.204 -44.761 1.00 91.38 100 GLU A N 1
ATOM 835 C CA . GLU A 1 100 ? 24.120 4.333 -45.313 1.00 91.38 100 GLU A CA 1
ATOM 836 C C . GLU A 1 100 ? 24.628 4.031 -46.730 1.00 91.38 100 GLU A C 1
ATOM 838 O O . GLU A 1 100 ? 24.428 4.841 -47.635 1.00 91.38 100 GLU A O 1
ATOM 843 N N . GLU A 1 101 ? 25.196 2.843 -46.960 1.00 91.38 101 GLU A N 1
ATOM 844 C CA . GLU A 1 101 ? 25.651 2.407 -48.290 1.00 91.38 101 GLU A CA 1
ATOM 845 C C . GLU A 1 101 ? 24.511 2.335 -49.315 1.00 91.38 101 GLU A C 1
ATOM 847 O O . GLU A 1 101 ? 24.703 2.627 -50.496 1.00 91.38 101 GLU A O 1
ATOM 852 N N . LYS A 1 102 ? 23.300 1.990 -48.865 1.00 92.31 102 LYS A N 1
ATOM 853 C CA . LYS A 1 102 ? 22.094 1.930 -49.707 1.00 92.31 102 LYS A CA 1
ATOM 854 C C . LYS A 1 102 ? 21.354 3.266 -49.811 1.00 92.31 102 LYS A C 1
ATOM 856 O O . LYS A 1 102 ? 20.313 3.318 -50.465 1.00 92.31 102 LYS A O 1
ATOM 861 N N . GLY A 1 103 ? 21.855 4.334 -49.184 1.00 88.25 103 GLY A N 1
ATOM 862 C CA . GLY A 1 103 ? 21.209 5.651 -49.166 1.00 88.25 103 GLY A CA 1
ATOM 863 C C . GLY A 1 103 ? 19.849 5.664 -48.455 1.00 88.25 103 GLY A C 1
ATOM 864 O O . GLY A 1 103 ? 18.991 6.486 -48.775 1.00 88.25 103 GLY A O 1
ATOM 865 N N . LEU A 1 104 ? 19.624 4.727 -47.533 1.00 89.56 104 LEU A N 1
ATOM 866 C CA . LEU A 1 104 ? 18.404 4.608 -46.739 1.00 89.56 104 LEU A CA 1
ATOM 867 C C . LEU A 1 104 ? 18.471 5.517 -45.503 1.00 89.56 104 LEU A C 1
ATOM 869 O O . LEU A 1 104 ? 19.545 5.831 -44.994 1.00 89.56 104 LEU A O 1
ATOM 873 N N . ASP A 1 105 ? 17.308 5.919 -44.990 1.00 89.69 105 ASP A N 1
ATOM 874 C CA . ASP A 1 105 ? 17.221 6.721 -43.766 1.00 89.69 105 ASP A CA 1
ATOM 875 C C . ASP A 1 105 ? 17.724 5.937 -42.540 1.00 89.69 105 ASP A C 1
ATOM 877 O O . ASP A 1 105 ? 17.169 4.899 -42.169 1.00 89.69 105 ASP A O 1
ATOM 881 N N . THR A 1 106 ? 18.758 6.463 -41.882 1.00 89.81 106 THR A N 1
ATOM 882 C CA . THR A 1 106 ? 19.384 5.862 -40.695 1.00 89.81 106 THR A CA 1
ATOM 883 C C . THR A 1 106 ? 18.931 6.485 -39.378 1.00 89.81 106 THR A C 1
ATOM 885 O O . THR A 1 106 ? 19.328 6.006 -38.313 1.00 89.81 106 THR A O 1
ATOM 888 N N . SER A 1 107 ? 18.054 7.498 -39.409 1.00 89.62 107 SER A N 1
ATOM 889 C CA . SER A 1 107 ? 17.595 8.221 -38.215 1.00 89.62 107 SER A CA 1
ATOM 890 C C . SER A 1 107 ? 17.041 7.281 -37.136 1.00 89.62 107 SER A C 1
ATOM 892 O O . SER A 1 107 ? 17.464 7.332 -35.980 1.00 89.62 107 SER A O 1
ATOM 894 N N . LYS A 1 108 ? 16.177 6.337 -37.529 1.00 89.69 108 LYS A N 1
ATOM 895 C CA . LYS A 1 108 ? 15.580 5.350 -36.610 1.00 89.69 108 LYS A CA 1
ATOM 89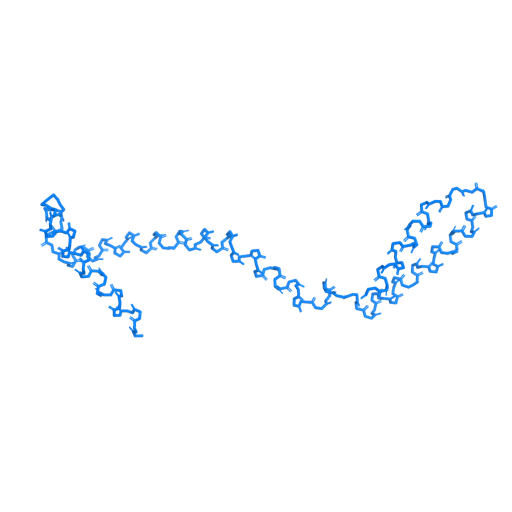6 C C . LYS A 1 108 ? 16.594 4.345 -36.059 1.00 89.69 108 LYS A C 1
ATOM 898 O O . LYS A 1 108 ? 16.450 3.892 -34.925 1.00 89.69 108 LYS A O 1
ATOM 903 N N . ILE A 1 109 ? 17.609 3.988 -36.851 1.00 90.56 109 ILE A N 1
ATOM 904 C CA . ILE A 1 109 ? 18.660 3.043 -36.443 1.00 90.56 109 ILE A CA 1
ATOM 905 C C . ILE A 1 109 ? 19.560 3.706 -35.399 1.00 90.56 109 ILE A C 1
ATOM 907 O O . ILE A 1 109 ? 19.837 3.103 -34.362 1.00 90.56 109 ILE A O 1
ATOM 911 N N . ARG A 1 110 ? 19.938 4.972 -35.619 1.00 90.44 110 ARG A N 1
ATOM 912 C CA . ARG A 1 110 ? 20.684 5.778 -34.643 1.00 90.44 110 ARG A CA 1
ATOM 913 C C . ARG A 1 110 ? 19.918 5.953 -33.341 1.00 90.44 110 ARG A C 1
ATOM 915 O O . ARG A 1 110 ? 20.472 5.682 -32.281 1.00 90.44 110 ARG A O 1
ATOM 922 N N . GLU A 1 111 ? 18.636 6.302 -33.413 1.00 92.81 111 GLU A N 1
ATOM 923 C CA . GLU A 1 111 ? 17.790 6.442 -32.225 1.00 92.81 111 GLU A CA 1
ATOM 924 C C . GLU A 1 111 ? 17.701 5.125 -31.428 1.00 92.81 111 GLU A C 1
ATOM 926 O O . GLU A 1 111 ? 17.830 5.114 -30.201 1.00 92.81 111 GLU A O 1
ATOM 931 N N . ALA A 1 112 ? 17.518 3.989 -32.111 1.00 90.25 112 ALA A N 1
ATOM 932 C CA . ALA A 1 112 ? 17.492 2.676 -31.467 1.00 90.25 112 ALA A CA 1
ATOM 933 C C . ALA A 1 112 ? 18.843 2.326 -30.821 1.00 90.25 112 ALA A C 1
ATOM 935 O O . ALA A 1 112 ? 18.884 1.854 -29.683 1.00 90.25 112 ALA A O 1
ATOM 936 N N . LYS A 1 113 ? 19.952 2.603 -31.514 1.00 91.50 113 LYS A N 1
ATOM 937 C CA . LYS A 1 113 ? 21.315 2.363 -31.028 1.00 91.50 113 LYS A CA 1
ATOM 938 C C . LYS A 1 113 ? 21.620 3.194 -29.784 1.00 91.50 113 LYS A C 1
ATOM 940 O O . LYS A 1 113 ? 22.119 2.647 -28.803 1.00 91.50 113 LYS A O 1
ATOM 945 N N . GLU A 1 114 ? 21.265 4.476 -29.781 1.00 91.81 114 GLU A N 1
ATOM 946 C CA . GLU A 1 114 ? 21.430 5.368 -28.627 1.00 91.81 114 GLU A CA 1
ATOM 947 C C . GLU A 1 114 ? 20.624 4.897 -27.412 1.00 91.81 114 GLU A C 1
ATOM 949 O O . GLU A 1 114 ? 21.148 4.874 -26.296 1.00 91.81 114 GLU A O 1
ATOM 954 N N . LYS A 1 115 ? 19.376 4.455 -27.616 1.00 90.00 115 LYS A N 1
ATOM 955 C CA . LYS A 1 115 ? 18.541 3.902 -26.537 1.00 90.00 115 LYS A CA 1
ATOM 956 C C . LYS A 1 115 ? 19.176 2.666 -25.905 1.00 90.00 115 LYS A C 1
ATOM 958 O O . LYS A 1 115 ? 19.271 2.595 -24.682 1.00 90.00 115 LYS A O 1
ATOM 963 N N . VAL A 1 116 ? 19.652 1.720 -26.716 1.00 89.75 116 VAL A N 1
ATOM 964 C CA . VAL A 1 116 ? 20.308 0.500 -26.215 1.00 89.75 116 VAL A CA 1
ATOM 965 C C . VAL A 1 116 ? 21.630 0.832 -25.514 1.00 89.75 116 VAL A C 1
ATOM 967 O O . VAL A 1 116 ? 21.915 0.295 -24.447 1.00 89.75 116 VAL A O 1
ATOM 970 N N . GLN A 1 117 ? 22.421 1.765 -26.051 1.00 89.19 117 GLN A N 1
ATOM 971 C CA . GLN A 1 117 ? 23.659 2.211 -25.406 1.00 89.19 117 GLN A CA 1
ATOM 972 C C . GLN A 1 117 ? 23.415 2.913 -24.069 1.00 89.19 117 GLN A C 1
ATOM 974 O O . GLN A 1 117 ? 24.210 2.746 -23.145 1.00 89.19 117 GLN A O 1
ATOM 979 N N . LYS A 1 118 ? 22.332 3.688 -23.950 1.00 88.31 118 LYS A N 1
ATOM 980 C CA . LYS A 1 118 ? 21.933 4.308 -22.685 1.00 88.31 118 LYS A CA 1
ATOM 981 C C . LYS A 1 118 ? 21.574 3.243 -21.649 1.00 88.31 118 LYS A C 1
ATOM 983 O O . LYS A 1 118 ? 22.132 3.273 -20.561 1.00 88.31 118 LYS A O 1
ATOM 988 N N . LEU A 1 119 ? 20.771 2.248 -22.035 1.00 85.12 119 LEU A N 1
ATOM 989 C CA . LEU A 1 119 ? 20.417 1.116 -21.171 1.00 85.12 119 LEU A CA 1
ATOM 990 C C . LEU A 1 119 ? 21.645 0.338 -20.671 1.00 85.12 119 LEU A C 1
ATOM 992 O O . LEU A 1 119 ? 21.645 -0.134 -19.544 1.00 85.12 119 LEU A O 1
ATOM 996 N N . LEU A 1 120 ? 22.703 0.210 -21.479 1.00 84.19 120 LEU A N 1
ATOM 997 C CA . LEU A 1 120 ? 23.929 -0.498 -21.084 1.00 84.19 120 LEU A CA 1
ATOM 998 C C . LEU A 1 120 ? 24.823 0.279 -20.102 1.00 84.19 120 LEU A C 1
ATOM 1000 O O . LEU A 1 120 ? 25.602 -0.350 -19.376 1.00 84.19 120 LEU A O 1
ATOM 1004 N N . LYS A 1 121 ? 24.747 1.618 -20.113 1.00 79.81 121 LYS A N 1
ATOM 1005 C CA . LYS A 1 121 ? 25.541 2.510 -19.248 1.00 79.81 121 LYS A CA 1
ATOM 1006 C C . LYS A 1 121 ? 24.995 2.593 -17.818 1.00 79.81 121 LYS A C 1
ATOM 1008 O O . LYS A 1 121 ? 25.775 2.907 -16.920 1.00 79.81 121 LYS A O 1
ATOM 1013 N N . ASP A 1 122 ? 23.713 2.285 -17.633 1.00 61.97 122 ASP A N 1
ATOM 1014 C CA . ASP A 1 122 ? 23.028 2.188 -16.336 1.00 61.97 122 ASP A CA 1
ATOM 1015 C C . ASP A 1 122 ? 23.332 0.848 -15.604 1.00 61.97 122 ASP A C 1
ATOM 1017 O O . ASP A 1 122 ? 23.331 0.831 -14.349 1.00 61.97 122 ASP A O 1
#

=== Feature glossary ===
Key to the feature types in this record:

pLDDT. pLDDT is the predicted lDDT-Cα score: AlphaFold's confidence that the local environment of each residue (all inter-atomic distances within 15 Å) is correctly placed. It is a per-residue number between 0 and 100, with higher meaning more reliable.

Radius of gyration, Cα contacts, bounding box. The geometric summary reports three shape descriptors. Rg (radius of gyration) measures how spread out the Cα atoms are about their centre of mass; compact globular proteins have small Rg, elongated or unfolded ones large. Cα contacts (<8 Å, |i−j|>4) count long-range residue pairs in spatial proximity — high for tightly packed folds, near zero for rods or random coil. The bounding-box extents give the protein's footprint along x, y, z in Å.

Backbone torsions (φ/ψ). Backbone dihedral angles. Every residue except chain termini has a φ (preceding-C → N → Cα → C) and a ψ (N → Cα → C → next-N). They are reported in degrees following the IUPAC sign convention. Secondary structure is essentially a statement about which (φ, ψ) basin each residue occupies.

Contact-map, Ramachandran, and PAE plots. Plot images: a contact map (which residues are close in 3D, as an N×N binary image), a Ramachandran scatter (backbone torsion angles, revealing secondary-structure composition at a glance), and — for AlphaFold structures — a PAE heatmap (pairwise prediction confidence).

Predicted aligned error. Predicted Aligned Error (PAE) is an AlphaFold confidence matrix: entry (i, j) is the expected error in the position of residue j, in ångströms, when the prediction is superimposed on the true structure at residue i. Low PAE within a block of residues means that block is internally rigid and well-predicted; high PAE between two blocks means their relative placement is uncertain even if each block individually is confident.

Secondary structure (3-state, P-SEA). Three-state secondary structure (P-SEA) collapses the eight DSSP classes into helix (a), strand (b), and coil (c). P-SEA assigns these from Cα geometry alone — distances and angles — without requiring backbone oxygens, so it works on any Cα trace.

Solvent-accessible surface area. Solvent-accessible surface area (SASA) is the area in Å² traced out by the centre of a 1.4 Å probe sphere (a water molecule) rolled over the protein's van der Waals surface (Shrake–Rupley / Lee–Richards construction). Buried residues have near-zero SASA; fully exposed residues can exceed 200 Å². The total SASA scales roughly with the number of surface residues.

Foldseek 3Di. The Foldseek 3Di string encodes local tertiary geometry as a 20-letter alphabet — one character per residue — derived from the relative positions of nearby Cα atoms. Unlike the amino-acid sequence, 3Di is a direct function of the 3D structure, so two proteins with the same fold have similar 3Di strings even at low sequence identity.

B-factor. For experimental (PDB) structures, the B-factor (temperature factor) quantifies the positional spread of each atom in the crystal — a combination of thermal vibration and static disorder — in units of Å². High B-factors mark flexible loops or poorly resolved regions; low B-factors mark the rigid, well-ordered core.

mmCIF coordinates. The mmCIF block holds the 3D Cartesian coordinates of each backbone atom (N, Cα, C, O) in ångströms. mmCIF is the PDB's canonical archive format — a tagged-loop text representation of the atomic model.

InterPro / GO / CATH / organism. Functional annotations link the protein to curated databases. InterPro entries identify conserved domains and families by matching the sequence against member-database signatures (Pfam, PROSITE, CDD, …). Gene Ontology (GO) terms describe molecular function, biological process, and cellular component in a controlled vocabulary. CATH places the structure in a hierarchical fold classification (Class/Architecture/Topology/Homologous-superfamily). The organism is the source species.

Rendered structure images. 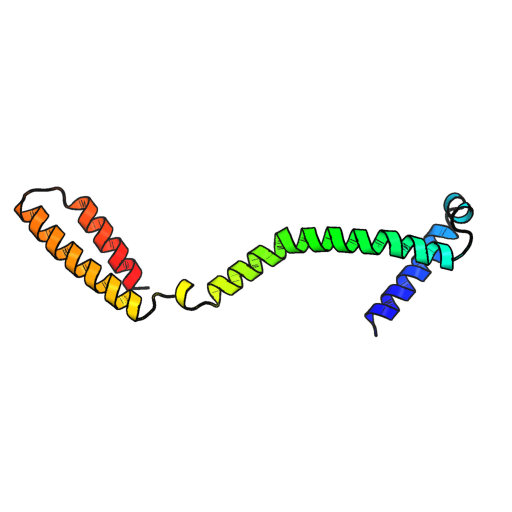Structure images are PyMOL renders from six orthogonal camera directions. Cartoon representation draws helices as coils and strands as arrows; sticks shows the backbone as bonds; surface shows the solvent-excluded envelope. Rainbow coloring maps sequence position to hue (blue→red, N→C); chain coloring assigns a distinct color per polypeptide.

Sequence. This is the polypeptide sequence — one letter per residue, N-terminus first. Length ranges from a few dozen residues for small domains to over a thousand for large multi-domain proteins.

Secondary structure (8-state, DSSP). The SS8 string is DSSP's per-residue secondary-structure call. α-helix (H) means an i→i+4 H-bond ladder; β-strand (E) means the residue participates in a β-sheet; 3₁₀ (G) and π (I) are tighter and wider helices; T/S are turns/bends; '-' is loop.

Nearest PDB structures. Structural nearest neighbors (via Foldseek easy-search vs the PDB). Reported per hit: target PDB id, E-value, and alignment TM-score. A TM-score above ~0.5 is the conventional threshold for 'same fold'.